Protein AF-A0A915EIB0-F1 (afdb_monomer)

Organism: NCBI:txid166011

Mean predicted aligned error: 16.12 Å

Solvent-accessible surface area (backbone atoms only — not comparable to full-atom values): 11330 Å² total; per-residue (Å²): 131,80,78,69,45,80,64,34,63,72,43,83,44,77,42,79,69,68,97,86,39,55,32,27,38,35,35,33,29,54,76,64,45,70,55,78,75,45,80,42,83,50,85,80,58,92,91,61,89,80,48,80,46,77,43,85,53,98,64,25,35,42,36,28,49,69,92,35,85,74,51,74,49,65,61,81,43,68,72,90,74,65,85,80,88,87,88,86,72,102,71,85,86,89,81,86,85,88,77,75,64,71,81,71,52,73,77,72,77,73,80,75,80,77,82,78,77,79,83,80,88,78,86,87,84,89,83,91,81,88,86,84,89,72,83,72,80,79,76,70,77,80,73,79,76,80,83,77,69,87,74,76,81,78,74,79,77,79,133

InterPro domains:
  IPR001079 Galectin, carbohydrate recognition domain [PF00337] (6-97)
  IPR001079 Galectin, carbohydrate recognition domain [PS51304] (1-99)
  IPR001079 Galectin, carbohydrate recognition domain [SM00276] (1-99)
  IPR001079 Galectin, carbohydrate recognition domain [SM00908] (3-98)
  IPR001079 Galectin, carbohydrate recognition domain [cd00070] (5-97)
  IPR013320 Concanavalin A-like lectin/glucanase domain superfamily [SSF49899] (5-103)
  IPR044156 Galectin-like [PTHR11346] (5-97)

Foldseek 3Di:
DPPQPDKAQWDWDQDDDDPRDGWTWIWIADSNDTDDIDIWGHPDDPPDDKDWDWDDDPFFTFTDINNHGTDTHGGPDPPLSDDDDDDDDDDDDPDDDDPPPVVSPDPDDDPDPDPPDDDDDDDDDDDDDDDDDDPDPPPDDPDDPPPPDPPPPPPDDDD

Secondary structure (DSSP, 8-state):
---PPPPEEEEEEEE--STT--EEEEEEEETTEE---EEEE----TT----EEEEE-SSEEEEEETTEEEEEEE-SS-GGG-------SS---------SGGGSS--PPPPP----------------------PPP--PPPPPPP-------------

Radius of gyration: 26.93 Å; Cα contacts (8 Å, |Δi|>4): 142; chains: 1; bounding box: 43×62×80 Å

Sequence (159 aa):
MELAGSDIALHFNPRFRHFSEHTIVLNTSRHGDWQTEERHKNKLSIGDTFCLRISLHHNHFLVELNDRHICHYQHRIPPNKITHLEIEGDVSVQRVKLINCEKYAYSTPAPVPTHRYAVSSTHVSSCTTCLHYSPAPTAYPPAPPPTYGIRCPFRAIPM

pLDDT: mean 72.55, std 26.23, range [29.11, 98.62]

Nearest PDB structures (foldseek):
  4bme-assembly2_B  TM=9.247E-01  e=4.580E-04  Homo sapiens
  5glt-assembly2_B  TM=9.113E-01  e=6.114E-04  Toxascaris leonina
  3vv1-assembly1_B  TM=9.121E-01  e=1.941E-03  Caenorhabditis elegans
  4b1m-assembly3_C  TM=7.794E-01  e=4.694E-01  Bacillus subtilis
  4qvs-assembly1_A-2  TM=3.758E-01  e=2.656E+00  Acetivibrio thermocellus ATCC 27405

Structure (mmCIF, N/CA/C/O backbone):
data_AF-A0A915EIB0-F1
#
_entry.id   AF-A0A915EIB0-F1
#
loop_
_atom_site.group_PDB
_at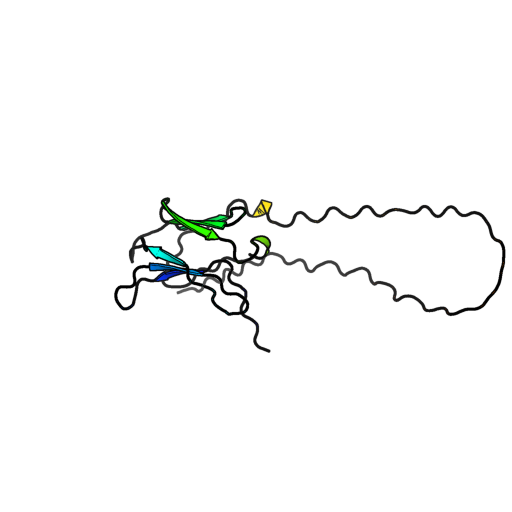om_site.id
_atom_site.type_symbol
_atom_site.label_atom_id
_atom_site.label_alt_id
_atom_site.label_comp_id
_atom_site.label_asym_id
_atom_site.label_entity_id
_atom_site.label_seq_id
_atom_site.pdbx_PDB_ins_code
_atom_site.Cartn_x
_atom_site.Cartn_y
_atom_site.Cartn_z
_atom_site.occupancy
_atom_site.B_iso_or_equiv
_atom_site.auth_seq_id
_atom_site.auth_comp_id
_atom_site.auth_asym_id
_atom_site.auth_atom_id
_atom_site.pdbx_PDB_model_num
ATOM 1 N N . MET A 1 1 ? 29.230 -10.070 -6.727 1.00 38.22 1 MET A N 1
ATOM 2 C CA . MET A 1 1 ? 27.961 -9.917 -7.463 1.00 38.22 1 MET A CA 1
ATOM 3 C C . MET A 1 1 ? 26.882 -9.770 -6.421 1.00 38.22 1 MET A C 1
ATOM 5 O O . MET A 1 1 ? 26.604 -10.721 -5.705 1.00 38.22 1 MET A O 1
ATOM 9 N N . GLU A 1 2 ? 26.421 -8.543 -6.245 1.00 39.75 2 GLU A N 1
ATOM 10 C CA . GLU A 1 2 ? 25.354 -8.179 -5.320 1.00 39.75 2 GLU A CA 1
ATOM 11 C C . GLU A 1 2 ? 24.088 -8.925 -5.751 1.00 39.75 2 GLU A C 1
ATOM 13 O O . GLU A 1 2 ? 23.727 -8.908 -6.930 1.00 39.75 2 GLU A O 1
ATOM 18 N N . LEU A 1 3 ? 23.479 -9.681 -4.839 1.00 44.56 3 LEU A N 1
ATOM 19 C CA . LEU A 1 3 ? 22.191 -10.317 -5.092 1.00 44.56 3 LEU A CA 1
ATOM 20 C C . LEU A 1 3 ? 21.186 -9.174 -5.233 1.00 44.56 3 LEU A C 1
ATOM 22 O O . LEU A 1 3 ? 20.784 -8.600 -4.226 1.00 44.56 3 LEU A O 1
ATOM 26 N N . ALA A 1 4 ? 20.863 -8.790 -6.470 1.00 48.56 4 ALA A N 1
ATOM 27 C CA . ALA A 1 4 ? 19.877 -7.755 -6.748 1.00 48.56 4 ALA A CA 1
ATOM 28 C C . ALA A 1 4 ? 18.621 -8.043 -5.916 1.00 48.56 4 ALA A C 1
ATOM 30 O O . ALA A 1 4 ? 18.032 -9.121 -6.040 1.00 48.56 4 ALA A O 1
ATOM 31 N N . GLY A 1 5 ? 18.273 -7.109 -5.025 1.00 60.84 5 GLY A N 1
ATOM 32 C CA . GLY A 1 5 ? 17.091 -7.221 -4.179 1.00 60.84 5 GLY A CA 1
ATOM 33 C C . GLY A 1 5 ? 15.870 -7.527 -5.041 1.00 60.84 5 GLY A C 1
ATOM 34 O O . GLY A 1 5 ? 15.724 -6.980 -6.137 1.00 60.84 5 GLY A O 1
ATOM 35 N N . SER A 1 6 ? 15.025 -8.449 -4.583 1.00 82.25 6 SER A N 1
ATOM 36 C CA . SER A 1 6 ? 13.800 -8.812 -5.291 1.00 82.25 6 SER A CA 1
ATOM 37 C C . SER A 1 6 ? 12.940 -7.575 -5.533 1.00 82.25 6 SER A C 1
ATOM 39 O O . SER A 1 6 ? 12.707 -6.796 -4.610 1.00 82.25 6 SER A O 1
ATOM 41 N N . ASP A 1 7 ? 12.456 -7.410 -6.764 1.00 93.75 7 ASP A N 1
ATOM 42 C CA . ASP A 1 7 ? 11.567 -6.307 -7.122 1.00 93.75 7 ASP A CA 1
ATOM 43 C C . ASP A 1 7 ? 10.327 -6.258 -6.208 1.00 93.75 7 ASP A C 1
ATOM 45 O O . ASP A 1 7 ? 9.688 -7.280 -5.944 1.00 93.75 7 ASP A O 1
ATOM 49 N N . ILE A 1 8 ? 9.930 -5.052 -5.797 1.00 96.25 8 ILE A N 1
ATOM 50 C CA . ILE A 1 8 ? 8.732 -4.808 -4.987 1.00 96.25 8 ILE A CA 1
ATOM 51 C C . ILE A 1 8 ? 7.696 -4.111 -5.861 1.00 96.25 8 ILE A C 1
ATOM 53 O O . ILE A 1 8 ? 7.824 -2.924 -6.159 1.00 96.25 8 ILE A O 1
ATOM 57 N N . ALA A 1 9 ? 6.647 -4.835 -6.262 1.00 97.12 9 ALA A N 1
ATOM 58 C CA . ALA A 1 9 ? 5.589 -4.289 -7.117 1.00 97.12 9 ALA A CA 1
ATOM 59 C C . ALA A 1 9 ? 4.778 -3.179 -6.431 1.00 97.12 9 ALA A C 1
ATOM 61 O O . ALA A 1 9 ? 4.480 -2.162 -7.058 1.00 97.12 9 ALA A O 1
ATOM 62 N N . LEU A 1 10 ? 4.460 -3.366 -5.149 1.00 98.06 10 LEU A N 1
ATOM 63 C CA . LEU A 1 10 ? 3.755 -2.407 -4.307 1.00 98.06 10 LEU A CA 1
ATOM 64 C C . LEU A 1 10 ? 4.312 -2.487 -2.884 1.00 98.06 10 LEU A C 1
ATOM 66 O O . LEU A 1 10 ? 4.166 -3.505 -2.214 1.00 98.06 10 LEU A O 1
ATOM 70 N N . HIS A 1 11 ? 4.909 -1.398 -2.421 1.00 98.06 11 HIS A N 1
ATOM 71 C CA . HIS A 1 11 ? 5.299 -1.183 -1.036 1.00 98.06 11 HIS A CA 1
ATOM 72 C C . HIS A 1 11 ? 4.289 -0.235 -0.391 1.00 98.06 11 HIS A C 1
ATOM 74 O O . HIS A 1 11 ? 4.233 0.935 -0.761 1.00 98.06 11 HIS A O 1
ATOM 80 N N . PHE A 1 12 ? 3.473 -0.739 0.537 1.00 97.94 12 PHE A N 1
ATOM 81 C CA . PHE A 1 12 ? 2.516 0.054 1.312 1.00 97.94 12 PHE A CA 1
ATOM 82 C C . PHE A 1 12 ? 3.136 0.401 2.667 1.00 97.94 12 PHE A C 1
ATOM 84 O O . PHE A 1 12 ? 3.299 -0.476 3.510 1.00 97.94 12 PHE A O 1
ATOM 91 N N . ASN A 1 13 ? 3.487 1.671 2.879 1.00 96.75 13 ASN A N 1
ATOM 92 C CA . ASN A 1 13 ? 4.262 2.109 4.038 1.00 96.75 13 ASN A CA 1
ATOM 93 C C . ASN A 1 13 ? 3.564 3.249 4.798 1.00 96.75 13 ASN A C 1
ATOM 95 O O . ASN A 1 13 ? 3.788 4.427 4.506 1.00 96.75 13 ASN A O 1
ATOM 99 N N . PRO A 1 14 ? 2.695 2.928 5.774 1.00 95.00 14 PRO A N 1
ATOM 100 C CA . PRO A 1 14 ? 2.187 3.909 6.721 1.00 95.00 14 PRO A CA 1
ATOM 101 C C . PRO A 1 14 ? 3.319 4.431 7.604 1.00 95.00 14 PRO A C 1
ATOM 103 O O . PRO A 1 14 ? 3.935 3.676 8.353 1.00 95.00 14 PRO A O 1
ATOM 106 N N . ARG A 1 15 ? 3.572 5.736 7.540 1.00 93.50 15 ARG A N 1
ATOM 107 C CA . ARG A 1 15 ? 4.542 6.431 8.387 1.00 93.50 15 ARG A CA 1
ATOM 108 C C . ARG A 1 15 ? 3.792 7.206 9.468 1.00 93.50 15 ARG A C 1
ATOM 110 O O . ARG A 1 15 ? 2.846 7.944 9.179 1.00 93.50 15 ARG A O 1
ATOM 117 N N . PHE A 1 16 ? 4.203 6.997 10.718 1.00 88.31 16 PHE A N 1
ATOM 118 C CA . PHE A 1 16 ? 3.622 7.635 11.907 1.00 88.31 16 PHE A CA 1
ATOM 119 C C . PHE A 1 16 ? 4.601 8.579 12.627 1.00 88.31 16 PHE A C 1
ATOM 121 O O . PHE A 1 16 ? 4.222 9.174 13.637 1.00 88.31 16 PHE A O 1
ATOM 128 N N . ARG A 1 17 ? 5.870 8.680 12.190 1.00 72.56 17 ARG A N 1
ATOM 129 C CA . ARG A 1 17 ? 6.925 9.362 12.959 1.00 72.56 17 ARG A CA 1
ATOM 130 C C . ARG A 1 17 ? 7.879 10.232 12.137 1.00 72.56 17 ARG A C 1
ATOM 132 O O . ARG A 1 17 ? 8.127 9.974 10.970 1.00 72.56 17 ARG A O 1
ATOM 139 N N . HIS A 1 18 ? 8.456 11.186 12.881 1.00 56.19 18 HIS A N 1
ATOM 140 C CA . HIS A 1 18 ? 9.267 12.362 12.532 1.00 56.19 18 HIS A CA 1
ATOM 141 C C . HIS A 1 18 ? 8.493 13.568 11.967 1.00 56.19 18 HIS A C 1
ATOM 143 O O . HIS A 1 18 ? 7.729 13.453 11.020 1.00 56.19 18 HIS A O 1
ATOM 149 N N . PHE A 1 19 ? 8.684 14.737 12.602 1.00 54.50 19 PHE A N 1
ATOM 150 C CA . PHE A 1 19 ? 8.178 16.056 12.180 1.00 54.50 19 PHE A CA 1
ATOM 151 C C . PHE A 1 19 ? 6.712 16.091 11.713 1.00 54.50 19 PHE A C 1
ATOM 153 O O . PHE A 1 19 ? 6.392 16.732 10.714 1.00 54.50 19 PHE A O 1
ATOM 160 N N . SER A 1 20 ? 5.811 15.436 12.452 1.00 69.44 20 SER A N 1
ATOM 161 C CA . SER A 1 20 ? 4.366 15.443 12.162 1.00 69.44 20 SER A CA 1
ATOM 162 C C . SER A 1 20 ? 3.951 14.643 10.918 1.00 69.44 20 SER A C 1
ATOM 164 O O . SER A 1 20 ? 2.836 14.824 10.427 1.00 69.44 20 SER A O 1
ATOM 166 N N . GLU A 1 21 ? 4.806 13.752 10.399 1.00 80.31 21 GLU A N 1
ATOM 167 C CA . GLU A 1 21 ? 4.431 12.903 9.268 1.00 80.31 21 GLU A CA 1
ATOM 168 C C . GLU A 1 21 ? 3.371 11.871 9.685 1.00 80.31 21 GLU A C 1
ATOM 170 O O . GLU A 1 21 ? 3.585 11.016 10.547 1.00 80.31 21 GLU A O 1
ATOM 175 N N . HIS A 1 22 ? 2.203 11.973 9.049 1.00 90.50 22 HIS A N 1
ATOM 176 C CA . HIS A 1 22 ? 1.075 11.063 9.213 1.00 90.50 22 HIS A CA 1
ATOM 177 C C . HIS A 1 22 ? 0.520 10.708 7.828 1.00 90.50 22 HIS A C 1
ATOM 179 O O . HIS A 1 22 ? -0.571 11.123 7.418 1.00 90.50 22 HIS A O 1
ATOM 185 N N . THR A 1 23 ? 1.329 9.960 7.079 1.00 94.44 23 THR A N 1
ATOM 186 C CA . THR A 1 23 ? 1.154 9.734 5.640 1.00 94.44 23 THR A CA 1
ATOM 187 C C . THR A 1 23 ? 1.331 8.255 5.319 1.00 94.44 23 THR A C 1
ATOM 189 O O . THR A 1 23 ? 2.187 7.582 5.884 1.00 94.44 23 THR A O 1
ATOM 192 N N . ILE A 1 24 ? 0.517 7.735 4.407 1.00 96.56 24 ILE A N 1
ATOM 193 C CA . ILE A 1 24 ? 0.753 6.446 3.758 1.00 96.56 24 ILE A CA 1
ATOM 194 C C . ILE A 1 24 ? 1.553 6.725 2.492 1.00 96.56 24 ILE A C 1
ATOM 196 O O . ILE A 1 24 ? 1.089 7.468 1.626 1.00 96.56 24 ILE A O 1
ATOM 200 N N . VAL A 1 25 ? 2.736 6.132 2.392 1.00 97.25 25 VAL A N 1
ATOM 201 C CA . VAL A 1 25 ? 3.583 6.202 1.202 1.00 97.25 25 VAL A CA 1
ATOM 202 C C . VAL A 1 25 ? 3.469 4.892 0.435 1.00 97.25 25 VAL A C 1
ATOM 204 O O . VAL A 1 25 ? 3.613 3.814 1.008 1.00 97.25 25 VAL A O 1
ATOM 207 N N . LEU A 1 26 ? 3.197 4.993 -0.862 1.00 98.50 26 LEU A N 1
ATOM 208 C CA . LEU A 1 26 ? 3.171 3.879 -1.796 1.00 98.50 26 LEU A CA 1
ATOM 209 C C . LEU A 1 26 ? 4.310 4.019 -2.792 1.00 98.50 26 LEU A C 1
ATOM 211 O O . LEU A 1 26 ? 4.532 5.097 -3.348 1.00 98.50 26 LEU A O 1
ATOM 215 N N . ASN A 1 27 ? 5.026 2.929 -3.043 1.00 98.50 27 ASN A N 1
ATOM 216 C CA . ASN A 1 27 ? 6.086 2.934 -4.040 1.00 98.50 27 ASN A CA 1
ATOM 217 C C . ASN A 1 27 ? 6.327 1.546 -4.647 1.00 98.50 27 ASN A C 1
ATOM 219 O O . ASN A 1 27 ? 5.806 0.539 -4.178 1.00 98.50 27 ASN A O 1
ATOM 223 N N . THR A 1 28 ? 7.153 1.510 -5.682 1.00 98.38 28 THR A N 1
ATOM 224 C CA . THR A 1 28 ? 7.707 0.309 -6.298 1.00 98.38 28 THR A CA 1
ATOM 225 C C . THR A 1 28 ? 9.222 0.386 -6.147 1.00 98.38 28 THR A C 1
ATOM 227 O O . THR A 1 28 ? 9.794 1.461 -6.335 1.00 98.38 28 THR A O 1
ATOM 230 N N . SER A 1 29 ? 9.870 -0.738 -5.850 1.00 97.12 29 SER A N 1
ATOM 231 C CA . SER A 1 29 ? 11.325 -0.879 -5.979 1.00 97.12 29 SER A CA 1
ATOM 232 C C . SER A 1 29 ? 11.628 -1.806 -7.150 1.00 97.12 29 SER A C 1
ATOM 234 O O . SER A 1 29 ? 11.028 -2.876 -7.262 1.00 97.12 29 SER A O 1
ATOM 236 N N . ARG A 1 30 ? 12.503 -1.378 -8.059 1.00 94.19 30 ARG A N 1
ATOM 237 C CA . ARG A 1 30 ? 12.933 -2.151 -9.232 1.00 94.19 30 ARG A CA 1
ATOM 238 C C . ARG A 1 30 ? 14.444 -2.232 -9.223 1.00 94.19 30 ARG A C 1
ATOM 240 O O . ARG A 1 30 ? 15.091 -1.194 -9.217 1.00 94.19 30 ARG A O 1
ATOM 247 N N . HIS A 1 31 ? 14.990 -3.442 -9.230 1.00 90.81 31 HIS A N 1
ATOM 248 C CA . HIS A 1 31 ? 16.434 -3.674 -9.142 1.00 90.81 31 HIS A CA 1
ATOM 249 C C . HIS A 1 31 ? 17.088 -3.003 -7.918 1.00 90.81 31 HIS A C 1
ATOM 251 O O . HIS A 1 31 ? 18.249 -2.618 -7.970 1.00 90.81 31 HIS A O 1
ATOM 257 N N . GLY A 1 32 ? 16.338 -2.862 -6.819 1.00 90.12 32 GLY A N 1
ATOM 258 C CA . GLY A 1 32 ? 16.773 -2.160 -5.608 1.00 90.12 32 GLY A CA 1
ATOM 259 C C . GLY A 1 32 ? 16.471 -0.657 -5.589 1.00 90.12 32 GLY A C 1
ATOM 260 O O . GLY A 1 32 ? 16.483 -0.065 -4.511 1.00 90.12 32 GLY A O 1
ATOM 261 N N . ASP A 1 33 ? 16.110 -0.051 -6.725 1.00 94.12 33 ASP A N 1
ATOM 262 C CA . ASP A 1 33 ? 15.851 1.385 -6.823 1.00 94.12 33 ASP A CA 1
ATOM 263 C C . ASP A 1 33 ? 14.377 1.735 -6.602 1.00 94.12 33 ASP A C 1
ATOM 265 O O . ASP A 1 33 ? 13.476 1.344 -7.362 1.00 94.12 33 ASP A O 1
ATOM 269 N N . TRP A 1 34 ? 14.138 2.560 -5.584 1.00 96.94 34 TRP A N 1
ATOM 270 C CA . TRP A 1 34 ? 12.835 3.156 -5.315 1.00 96.94 34 TRP A CA 1
ATOM 271 C C . TRP A 1 34 ? 12.423 4.124 -6.424 1.00 96.94 34 TRP A C 1
ATOM 273 O O . TRP A 1 34 ? 13.180 4.999 -6.836 1.00 96.94 34 TRP A O 1
ATOM 283 N N . GLN A 1 35 ? 11.188 3.975 -6.890 1.00 97.56 35 GLN A N 1
ATOM 284 C CA . GLN A 1 35 ? 10.598 4.836 -7.912 1.00 97.56 35 GLN A CA 1
ATOM 285 C C . GLN A 1 35 ? 9.950 6.085 -7.273 1.00 97.56 35 GLN A C 1
ATOM 287 O O . GLN A 1 35 ? 10.202 6.419 -6.115 1.00 97.56 35 GLN A O 1
ATOM 292 N N . THR A 1 36 ? 9.106 6.813 -8.009 1.00 98.00 36 THR A N 1
ATOM 293 C CA . THR A 1 36 ? 8.411 8.002 -7.483 1.00 98.00 36 THR A CA 1
ATOM 294 C C . THR A 1 36 ? 7.378 7.642 -6.409 1.00 98.00 36 THR A C 1
ATOM 296 O O . THR A 1 36 ? 6.482 6.834 -6.655 1.00 98.00 36 THR A O 1
ATOM 299 N N . GLU A 1 37 ? 7.457 8.266 -5.234 1.00 98.25 37 GLU A N 1
ATOM 300 C CA . GLU A 1 37 ? 6.488 8.062 -4.151 1.00 98.25 37 GLU A CA 1
ATOM 301 C C . GLU A 1 37 ? 5.086 8.587 -4.514 1.00 98.25 37 GLU A C 1
ATOM 303 O O . GLU A 1 37 ? 4.934 9.693 -5.033 1.00 98.25 37 GLU A O 1
ATOM 308 N N . GLU A 1 38 ? 4.050 7.827 -4.159 1.00 98.31 38 GLU A N 1
ATOM 309 C CA . GLU A 1 38 ? 2.665 8.300 -4.080 1.00 98.31 38 GLU A CA 1
ATOM 310 C C . GLU A 1 38 ? 2.276 8.441 -2.606 1.00 98.31 38 GLU A C 1
ATOM 312 O O . GLU A 1 38 ? 2.459 7.518 -1.812 1.00 98.31 38 GLU A O 1
ATOM 317 N N . ARG A 1 39 ? 1.782 9.617 -2.210 1.00 97.25 39 ARG A N 1
ATOM 318 C CA . ARG A 1 39 ? 1.530 9.961 -0.804 1.00 97.25 39 ARG A CA 1
ATOM 319 C C . ARG A 1 39 ? 0.043 10.184 -0.559 1.00 97.25 39 ARG A C 1
ATOM 321 O O . ARG A 1 39 ? -0.598 10.965 -1.259 1.00 97.25 39 ARG A O 1
ATOM 328 N N . HIS A 1 40 ? -0.490 9.542 0.475 1.00 96.69 40 HIS A N 1
ATOM 329 C CA . HIS A 1 40 ? -1.902 9.608 0.850 1.00 96.69 40 HIS A CA 1
ATOM 330 C C . HIS A 1 40 ? -2.075 9.895 2.340 1.00 96.69 40 HIS A C 1
ATOM 332 O O . HIS A 1 40 ? -1.219 9.571 3.161 1.00 96.69 40 HIS A O 1
ATOM 338 N N . LYS A 1 41 ? -3.223 10.467 2.715 1.00 93.62 41 LYS A N 1
ATOM 339 C CA . LYS A 1 41 ? -3.563 10.694 4.124 1.00 93.62 41 LYS A CA 1
ATOM 340 C C . LYS A 1 41 ? -3.602 9.364 4.881 1.00 93.62 41 LYS A C 1
ATOM 342 O O . LYS A 1 41 ? -4.355 8.466 4.499 1.00 93.62 41 LYS A O 1
ATOM 347 N N . ASN A 1 42 ? -2.848 9.269 5.975 1.00 93.44 42 ASN A N 1
ATOM 348 C CA . ASN A 1 42 ? -2.936 8.125 6.870 1.00 93.44 42 ASN A CA 1
ATOM 349 C C . ASN A 1 42 ? -4.229 8.211 7.705 1.00 93.44 42 ASN A C 1
ATOM 351 O O . ASN A 1 42 ? -4.624 9.285 8.159 1.00 93.44 42 ASN A O 1
ATOM 355 N N . LYS A 1 43 ? -4.938 7.084 7.812 1.00 89.88 43 LYS A N 1
ATOM 356 C CA . LYS A 1 43 ? -6.185 6.933 8.587 1.00 89.88 43 LYS A CA 1
ATOM 357 C C . LYS A 1 43 ? -6.042 5.880 9.693 1.00 89.88 43 LYS A C 1
ATOM 359 O O . LYS A 1 43 ? -7.041 5.496 10.290 1.00 89.88 43 LYS A O 1
ATOM 364 N N . LEU A 1 44 ? -4.833 5.364 9.895 1.00 92.94 44 LEU A N 1
ATOM 365 C CA . LEU A 1 44 ? -4.515 4.431 10.963 1.00 92.94 44 LEU A CA 1
ATOM 366 C C . LEU A 1 44 ? -4.204 5.194 12.249 1.00 92.94 44 LEU A C 1
ATOM 368 O O . LEU A 1 44 ? -3.592 6.261 12.205 1.00 92.94 44 LEU A O 1
ATOM 372 N N . SER A 1 45 ? -4.528 4.584 13.382 1.00 91.75 45 SER A N 1
ATOM 373 C CA . SER A 1 45 ? -4.082 5.025 14.703 1.00 91.75 45 SER A CA 1
ATOM 374 C C . SER A 1 45 ? -3.210 3.941 15.324 1.00 91.75 45 SER A C 1
ATOM 376 O O . SER A 1 45 ? -3.435 2.750 15.111 1.00 91.75 45 SER A O 1
ATOM 378 N N . ILE A 1 46 ? -2.226 4.348 16.122 1.00 90.88 46 ILE A N 1
ATOM 379 C CA . ILE A 1 46 ? -1.411 3.409 16.897 1.00 90.88 46 ILE A CA 1
ATOM 380 C C . ILE A 1 46 ? -2.311 2.726 17.936 1.00 90.88 46 ILE A C 1
ATOM 382 O O . ILE A 1 46 ? -3.020 3.406 18.672 1.00 90.88 46 ILE A O 1
ATOM 386 N N . GLY A 1 47 ? -2.262 1.394 17.996 1.00 92.12 47 GLY A N 1
ATOM 387 C CA . GLY A 1 47 ? -3.046 0.577 18.931 1.00 92.12 47 GLY A CA 1
ATOM 388 C C . GLY A 1 47 ? -4.411 0.118 18.405 1.00 92.12 47 GLY A C 1
ATOM 389 O O . GLY A 1 47 ? -4.958 -0.847 18.936 1.00 92.12 47 GLY A O 1
ATOM 390 N N . ASP A 1 48 ? -4.929 0.731 17.339 1.00 94.12 48 ASP A N 1
ATOM 391 C CA . ASP A 1 48 ? -6.207 0.336 16.743 1.00 94.12 48 ASP A CA 1
ATOM 392 C C . ASP A 1 48 ? -6.045 -0.866 15.800 1.00 94.12 48 ASP A C 1
ATOM 394 O O . ASP A 1 48 ? -5.057 -1.006 15.075 1.00 94.12 48 ASP A O 1
ATOM 398 N N . THR A 1 49 ? -7.065 -1.729 15.755 1.00 96.69 49 THR A N 1
ATOM 399 C CA . THR A 1 49 ? -7.150 -2.780 14.730 1.00 96.69 49 THR A CA 1
ATOM 400 C C . THR A 1 49 ? -7.557 -2.169 13.391 1.00 96.69 49 THR A C 1
ATOM 402 O O . THR A 1 49 ? -8.411 -1.285 13.334 1.00 96.69 49 THR A O 1
ATOM 405 N N . PHE A 1 50 ? -6.993 -2.676 12.296 1.00 96.75 50 PHE A N 1
ATOM 406 C CA . PHE A 1 50 ? -7.362 -2.258 10.949 1.00 96.75 50 PHE A CA 1
ATOM 407 C C . PHE A 1 50 ? -7.515 -3.444 9.995 1.00 96.75 50 PHE A C 1
ATOM 409 O O . PHE A 1 50 ? -6.973 -4.527 10.217 1.00 96.75 50 PHE A O 1
ATOM 416 N N . CYS A 1 51 ? -8.235 -3.220 8.897 1.00 97.19 51 CYS A N 1
ATOM 417 C CA . CYS A 1 51 ? -8.320 -4.140 7.772 1.00 97.19 51 CYS A CA 1
ATOM 418 C C . CYS A 1 51 ? -7.776 -3.463 6.512 1.00 97.19 51 CYS A C 1
ATOM 420 O O . CYS A 1 51 ? -8.365 -2.504 6.014 1.00 97.19 51 CYS A O 1
ATOM 422 N N . LEU A 1 52 ? -6.648 -3.963 6.005 1.00 97.88 52 LEU A N 1
ATOM 423 C CA . LEU A 1 52 ? -6.093 -3.572 4.713 1.00 97.88 52 LEU A CA 1
ATOM 424 C C . LEU A 1 52 ? -6.559 -4.569 3.650 1.00 97.88 52 LEU A C 1
ATOM 426 O O . LEU A 1 52 ? -6.328 -5.773 3.777 1.00 97.88 52 LEU A O 1
ATOM 430 N N . ARG A 1 53 ? -7.185 -4.064 2.588 1.00 97.81 53 ARG A N 1
ATOM 431 C CA . ARG A 1 53 ? -7.576 -4.850 1.420 1.00 97.81 53 ARG A CA 1
ATOM 432 C C . ARG A 1 53 ? -6.897 -4.290 0.179 1.00 97.81 53 ARG A C 1
ATOM 434 O O . ARG A 1 53 ? -7.035 -3.114 -0.143 1.00 97.81 53 ARG A O 1
ATOM 441 N N . ILE A 1 54 ? -6.172 -5.160 -0.515 1.00 97.69 54 ILE A N 1
ATOM 442 C CA . ILE A 1 54 ? -5.493 -4.854 -1.773 1.00 97.69 54 ILE A CA 1
ATOM 443 C C . ILE A 1 54 ? -6.121 -5.747 -2.836 1.00 97.69 54 ILE A C 1
ATOM 445 O O . ILE A 1 54 ? -5.995 -6.970 -2.778 1.00 97.69 54 ILE A O 1
ATOM 449 N N . SER A 1 55 ? -6.834 -5.141 -3.782 1.00 95.81 55 SER A N 1
ATOM 450 C CA . SER A 1 55 ? -7.522 -5.862 -4.854 1.00 95.81 55 SER A CA 1
ATOM 451 C C . SER A 1 55 ? -6.772 -5.668 -6.163 1.00 95.81 55 SER A C 1
ATOM 453 O O . SER A 1 55 ? -6.463 -4.541 -6.553 1.00 95.81 55 SER A O 1
ATOM 455 N N . LEU A 1 56 ? -6.474 -6.769 -6.850 1.00 94.12 56 LEU A N 1
ATOM 456 C CA . LEU A 1 56 ? -5.803 -6.726 -8.141 1.00 94.12 56 LEU A CA 1
ATOM 457 C C . LEU A 1 56 ? -6.819 -6.447 -9.256 1.00 94.12 56 LEU A C 1
ATOM 459 O O . LEU A 1 56 ? -7.681 -7.281 -9.530 1.00 94.12 56 LEU A O 1
ATOM 463 N N . HIS A 1 57 ? -6.687 -5.300 -9.920 1.00 94.00 57 HIS A N 1
ATOM 464 C CA . HIS A 1 57 ? -7.405 -4.975 -11.152 1.00 94.00 57 HIS A CA 1
ATOM 465 C C . HIS A 1 57 ? -6.468 -5.057 -12.362 1.00 94.00 57 HIS A C 1
ATOM 467 O O . HIS A 1 57 ? -5.256 -5.223 -12.225 1.00 94.00 57 HIS A O 1
ATOM 473 N N . HIS A 1 58 ? -7.034 -4.933 -13.566 1.00 90.38 58 HIS A N 1
ATOM 474 C CA . HIS A 1 58 ? -6.293 -5.049 -14.825 1.00 90.38 58 HIS A CA 1
ATOM 475 C C . HIS A 1 58 ? -5.100 -4.080 -14.925 1.00 90.38 58 HIS A C 1
ATOM 477 O O . HIS A 1 58 ? -4.020 -4.486 -15.338 1.00 90.38 58 HIS A O 1
ATOM 483 N N . ASN A 1 59 ? -5.283 -2.818 -14.528 1.00 93.69 59 ASN A N 1
ATOM 484 C CA . ASN A 1 59 ? -4.287 -1.750 -14.677 1.00 93.69 59 ASN A CA 1
ATOM 485 C C . ASN A 1 59 ? -3.754 -1.180 -13.349 1.00 93.69 59 ASN A C 1
ATOM 487 O O . ASN A 1 59 ? -2.782 -0.430 -13.365 1.00 93.69 59 ASN A O 1
ATOM 491 N N . HIS A 1 60 ? -4.349 -1.527 -12.205 1.00 97.81 60 HIS A N 1
ATOM 492 C CA . HIS A 1 60 ? -3.958 -0.977 -10.906 1.00 97.81 60 HIS A CA 1
ATOM 493 C C . HIS A 1 60 ? -4.233 -1.939 -9.743 1.00 97.81 60 HIS A C 1
ATOM 495 O O . HIS A 1 60 ? -4.974 -2.918 -9.874 1.00 97.81 60 HIS A O 1
ATOM 501 N N . PHE A 1 61 ? -3.667 -1.626 -8.581 1.00 98.31 61 PHE A N 1
ATOM 502 C CA . PHE A 1 61 ? -4.147 -2.113 -7.294 1.00 98.31 61 PHE A CA 1
ATOM 503 C C . PHE A 1 61 ? -5.177 -1.142 -6.731 1.00 98.31 61 PHE A C 1
ATOM 505 O O . PHE A 1 61 ? -4.903 0.052 -6.596 1.00 98.31 61 PHE A O 1
ATOM 512 N N . LEU A 1 62 ? -6.348 -1.653 -6.368 1.00 98.06 62 LEU A N 1
ATOM 513 C CA . LEU A 1 62 ? -7.298 -0.922 -5.539 1.00 98.06 62 LEU A CA 1
ATOM 514 C C . LEU A 1 62 ? -6.915 -1.145 -4.074 1.00 98.06 62 LEU A C 1
ATOM 516 O O . LEU A 1 62 ? -6.955 -2.278 -3.589 1.00 98.06 62 LEU A O 1
ATOM 520 N N . VAL A 1 63 ? -6.526 -0.065 -3.394 1.00 98.25 63 VAL A N 1
ATOM 521 C CA . VAL A 1 63 ? -6.096 -0.091 -1.993 1.00 98.25 63 VAL A CA 1
ATOM 522 C C . VAL A 1 63 ? -7.186 0.508 -1.116 1.00 98.25 63 VAL A C 1
ATOM 524 O O . VAL A 1 63 ? -7.594 1.661 -1.290 1.00 98.25 63 VAL A O 1
ATOM 527 N N . GLU A 1 64 ? -7.644 -0.278 -0.150 1.00 98.06 64 GLU A N 1
ATOM 528 C CA . GLU A 1 64 ? -8.707 0.081 0.780 1.00 98.06 64 GLU A CA 1
ATOM 529 C C . GLU A 1 64 ? -8.294 -0.217 2.216 1.00 98.06 64 GLU A C 1
ATOM 531 O O . GLU A 1 64 ? -7.687 -1.246 2.513 1.00 98.06 64 GLU A O 1
ATOM 536 N N . LEU A 1 65 ? -8.651 0.694 3.115 1.00 97.25 65 LEU A N 1
ATOM 537 C CA . LEU A 1 65 ? -8.350 0.607 4.532 1.00 97.25 65 LEU A CA 1
ATOM 538 C C . LEU A 1 65 ? -9.631 0.813 5.339 1.00 97.25 65 LEU A C 1
ATOM 540 O O . LEU A 1 65 ? -10.287 1.846 5.192 1.00 97.25 65 LEU A O 1
ATOM 544 N N . ASN A 1 66 ? -9.976 -0.157 6.188 1.00 95.94 66 ASN A N 1
ATOM 545 C CA . ASN A 1 66 ? -11.222 -0.184 6.963 1.00 95.94 66 ASN A CA 1
ATOM 546 C C . ASN A 1 66 ? -12.453 0.044 6.067 1.00 95.94 66 ASN A C 1
ATOM 548 O O . ASN A 1 66 ? -13.266 0.931 6.329 1.00 95.94 66 ASN A O 1
ATOM 552 N N . ASP A 1 67 ? -12.515 -0.699 4.955 1.00 95.12 67 ASP A N 1
ATOM 553 C CA . ASP A 1 67 ? -13.556 -0.619 3.916 1.00 95.12 67 ASP A CA 1
ATOM 554 C C . ASP A 1 67 ? -13.723 0.764 3.263 1.00 95.12 67 ASP A C 1
ATOM 556 O O . ASP A 1 67 ? -14.732 1.056 2.623 1.00 95.12 67 ASP A O 1
ATOM 560 N N . ARG A 1 68 ? -12.717 1.636 3.395 1.00 96.19 68 ARG A N 1
ATOM 561 C CA . ARG A 1 68 ? -12.682 2.947 2.745 1.00 96.19 68 ARG A CA 1
ATOM 562 C C . ARG A 1 68 ? -11.575 2.999 1.708 1.00 96.19 68 ARG A C 1
ATOM 564 O O . ARG A 1 68 ? -10.430 2.649 1.986 1.00 96.19 68 ARG A O 1
ATOM 571 N N . HIS A 1 69 ? -11.906 3.547 0.545 1.00 97.38 69 HIS A N 1
ATOM 572 C CA . HIS A 1 69 ? -10.951 3.808 -0.525 1.00 97.38 69 HIS A CA 1
ATOM 573 C C . HIS A 1 69 ? -9.777 4.688 -0.058 1.00 97.38 69 HIS A C 1
ATOM 575 O O . HIS A 1 69 ? -9.970 5.693 0.647 1.00 97.38 69 HIS A O 1
ATOM 581 N N . ILE A 1 70 ? -8.566 4.292 -0.459 1.00 97.44 70 ILE A N 1
ATOM 582 C CA . ILE A 1 70 ? -7.336 5.076 -0.324 1.00 97.44 70 ILE A CA 1
ATOM 583 C C . ILE A 1 70 ? -6.890 5.566 -1.700 1.00 97.44 70 ILE A C 1
ATOM 585 O O . ILE A 1 70 ? -6.793 6.779 -1.886 1.00 97.44 70 ILE A O 1
ATOM 589 N N . CYS A 1 71 ? -6.641 4.655 -2.646 1.00 98.31 71 CYS A N 1
ATOM 590 C CA . CYS A 1 71 ? -6.198 5.013 -3.995 1.00 98.31 71 CYS A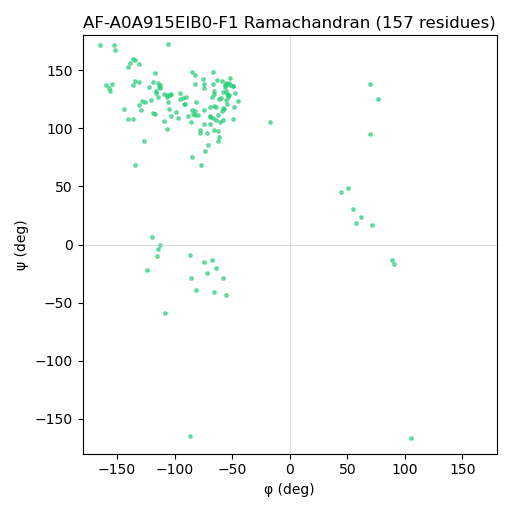 CA 1
ATOM 591 C C . CYS A 1 71 ? -6.327 3.868 -5.019 1.00 98.31 71 CYS A C 1
ATOM 593 O O . CYS A 1 71 ? -6.596 2.711 -4.673 1.00 98.31 71 CYS A O 1
ATOM 595 N N . HIS A 1 72 ? -6.098 4.214 -6.292 1.00 98.50 72 HIS A N 1
ATOM 596 C CA . HIS A 1 72 ? -5.795 3.287 -7.385 1.00 98.50 72 HIS A CA 1
ATOM 597 C C . HIS A 1 72 ? -4.306 3.402 -7.741 1.00 98.50 72 HIS A C 1
ATOM 599 O O . HIS A 1 72 ? -3.920 4.315 -8.472 1.00 98.50 72 HIS A O 1
ATOM 605 N N . TYR A 1 73 ? -3.479 2.483 -7.246 1.00 98.62 73 TYR A N 1
ATOM 606 C CA . TYR A 1 73 ? -2.040 2.487 -7.514 1.00 98.62 73 TYR A CA 1
ATOM 607 C C . TYR A 1 73 ? -1.748 1.790 -8.841 1.00 98.62 73 TYR A C 1
ATOM 609 O O . TYR A 1 73 ? -1.960 0.581 -8.962 1.00 98.62 73 TYR A O 1
ATOM 617 N N . GLN A 1 74 ? -1.299 2.534 -9.851 1.00 98.44 74 GLN A N 1
ATOM 618 C CA . GLN A 1 74 ? -1.072 1.977 -11.188 1.00 98.44 74 GLN A CA 1
ATOM 619 C C . GLN A 1 74 ? 0.021 0.905 -11.166 1.00 98.44 74 GLN A C 1
ATOM 621 O O . GLN A 1 74 ? 1.041 1.047 -10.489 1.00 98.44 74 GLN A O 1
ATOM 626 N N . HIS A 1 75 ? -0.167 -0.164 -11.943 1.00 96.62 75 HIS A N 1
ATOM 627 C CA . HIS A 1 75 ? 0.824 -1.233 -12.041 1.00 96.62 75 HIS A CA 1
ATOM 628 C C . HIS A 1 75 ? 2.111 -0.707 -12.650 1.00 96.62 75 HIS A C 1
ATOM 630 O O . HIS A 1 75 ? 2.204 -0.484 -13.855 1.00 96.62 75 HIS A O 1
ATOM 636 N N . ARG A 1 76 ? 3.140 -0.565 -11.817 1.00 97.44 76 ARG A N 1
ATOM 637 C CA . ARG A 1 76 ? 4.492 -0.316 -12.308 1.00 97.44 76 ARG A CA 1
ATOM 638 C C . ARG A 1 76 ? 5.183 -1.615 -12.649 1.00 97.44 76 ARG A C 1
ATOM 640 O O . ARG A 1 76 ? 5.995 -1.606 -13.550 1.00 97.44 76 ARG A O 1
ATOM 647 N N . ILE A 1 77 ? 4.868 -2.736 -12.003 1.00 94.62 77 ILE A N 1
ATOM 648 C CA . ILE A 1 77 ? 5.381 -4.074 -12.347 1.00 94.62 77 ILE A CA 1
ATOM 649 C C . ILE A 1 77 ? 4.215 -4.946 -12.828 1.00 94.62 77 ILE A C 1
ATOM 651 O O . ILE A 1 77 ? 3.143 -4.879 -12.227 1.00 94.62 77 ILE A O 1
ATOM 655 N N . PRO A 1 78 ? 4.396 -5.767 -13.883 1.00 93.00 78 PRO A N 1
ATOM 656 C CA . PRO A 1 78 ? 3.368 -6.697 -14.335 1.00 93.00 78 PRO A CA 1
ATOM 657 C C . PRO A 1 78 ? 2.866 -7.604 -13.197 1.00 93.00 78 PRO A C 1
ATOM 659 O O . PRO A 1 78 ? 3.684 -8.273 -12.559 1.00 93.00 78 PRO A O 1
ATOM 662 N N . PRO A 1 79 ? 1.544 -7.684 -12.954 1.00 89.69 79 PRO A N 1
ATOM 663 C CA . PRO A 1 79 ? 0.997 -8.455 -11.838 1.00 89.69 79 PRO A CA 1
ATOM 664 C C . PRO A 1 79 ? 1.369 -9.938 -11.823 1.00 89.69 79 PRO A C 1
ATOM 666 O O . PRO A 1 79 ? 1.489 -10.536 -10.761 1.00 89.69 79 PRO A O 1
ATOM 669 N N . ASN A 1 80 ? 1.598 -10.531 -12.995 1.00 88.31 80 ASN A N 1
ATOM 670 C CA . ASN A 1 80 ? 2.014 -11.927 -13.132 1.00 88.31 80 ASN A CA 1
ATOM 671 C C . ASN A 1 80 ? 3.427 -12.218 -12.591 1.00 88.31 80 ASN A C 1
ATOM 673 O O . ASN A 1 80 ? 3.782 -13.382 -12.442 1.00 88.31 80 ASN A O 1
ATOM 677 N N . LYS A 1 81 ? 4.237 -11.190 -12.302 1.00 90.50 81 LYS A N 1
ATOM 678 C CA . LYS A 1 81 ? 5.552 -11.346 -11.661 1.00 90.50 81 LYS A CA 1
ATOM 679 C C . LYS A 1 81 ? 5.480 -11.375 -10.132 1.00 90.50 81 LYS A C 1
ATOM 681 O O . LYS A 1 81 ? 6.484 -11.656 -9.482 1.00 90.50 81 LYS A O 1
ATOM 686 N N . ILE A 1 82 ? 4.322 -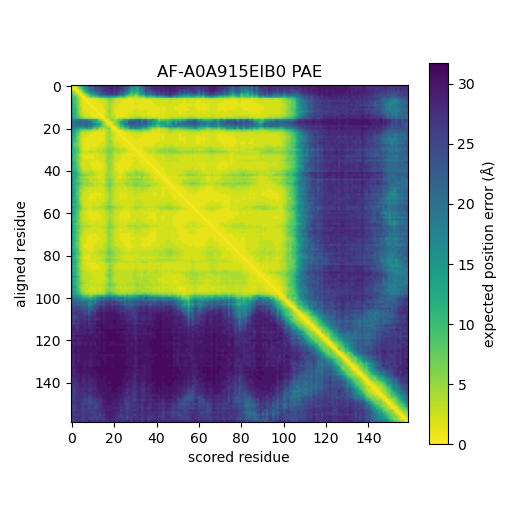11.074 -9.550 1.00 90.00 82 ILE A N 1
ATOM 687 C CA . ILE A 1 82 ? 4.145 -10.996 -8.101 1.00 90.00 82 ILE A CA 1
ATOM 688 C C . ILE A 1 82 ? 3.955 -12.404 -7.560 1.00 90.00 82 ILE A C 1
ATOM 690 O O . ILE A 1 82 ? 3.052 -13.126 -7.974 1.00 90.00 82 ILE A O 1
ATOM 694 N N . THR A 1 83 ? 4.820 -12.792 -6.632 1.00 89.69 83 THR A N 1
ATOM 695 C CA . THR A 1 83 ? 4.898 -14.172 -6.133 1.00 89.69 83 THR A CA 1
ATOM 696 C C . THR A 1 83 ? 4.735 -14.273 -4.622 1.00 89.69 83 THR A C 1
ATOM 698 O O . THR A 1 83 ? 4.350 -15.327 -4.125 1.00 89.69 83 THR A O 1
ATOM 701 N N . HIS A 1 84 ? 4.989 -13.186 -3.891 1.00 89.19 84 HIS A N 1
ATOM 702 C CA . HIS A 1 84 ? 5.030 -13.185 -2.433 1.00 89.19 84 HIS A CA 1
ATOM 703 C C . HIS A 1 84 ? 4.377 -11.917 -1.875 1.00 89.19 84 HIS A C 1
ATOM 705 O O . HIS A 1 84 ? 4.353 -10.873 -2.528 1.00 89.19 84 HIS A O 1
ATOM 711 N N . LEU A 1 85 ? 3.853 -12.036 -0.656 1.00 92.69 85 LEU A N 1
ATOM 712 C CA . LEU A 1 85 ? 3.421 -10.928 0.186 1.00 92.69 85 LEU A CA 1
ATOM 713 C C . LEU A 1 85 ? 4.339 -10.906 1.405 1.00 92.69 85 LEU A C 1
ATOM 715 O O . LEU A 1 85 ? 4.458 -11.915 2.098 1.00 92.69 85 LEU A O 1
ATOM 719 N N . GLU A 1 86 ? 4.937 -9.754 1.665 1.00 95.00 86 GLU A N 1
ATOM 720 C CA . GLU A 1 86 ? 5.754 -9.501 2.843 1.00 95.00 86 GLU A CA 1
ATOM 721 C C . GLU A 1 86 ? 5.044 -8.483 3.739 1.00 95.00 86 GLU A C 1
ATOM 723 O O . GLU A 1 86 ? 4.454 -7.516 3.252 1.00 95.00 86 GLU A O 1
ATOM 728 N N . ILE A 1 87 ? 5.053 -8.738 5.047 1.00 95.50 87 ILE A N 1
ATOM 729 C CA . ILE A 1 87 ? 4.498 -7.845 6.063 1.00 95.50 87 ILE A CA 1
ATOM 730 C C . ILE A 1 87 ? 5.588 -7.658 7.112 1.00 95.50 87 ILE A C 1
ATOM 732 O O . ILE A 1 87 ? 5.973 -8.616 7.778 1.00 95.50 87 ILE A O 1
ATOM 736 N N . GLU A 1 88 ? 6.061 -6.425 7.245 1.00 93.00 88 GLU A N 1
ATOM 737 C CA . GLU A 1 88 ? 7.144 -6.040 8.146 1.00 93.00 88 GLU A CA 1
ATOM 738 C C . GLU A 1 88 ? 6.770 -4.755 8.902 1.00 93.00 88 GLU A C 1
ATOM 740 O O . GLU A 1 88 ? 5.914 -3.981 8.458 1.00 93.00 88 GLU A O 1
ATOM 745 N N . GLY A 1 89 ? 7.423 -4.523 10.041 1.00 91.88 89 GLY A N 1
ATOM 746 C CA . GLY A 1 89 ? 7.284 -3.331 10.873 1.00 91.88 89 GLY A CA 1
ATOM 747 C C . GLY A 1 89 ? 6.485 -3.570 12.153 1.00 91.88 89 GLY A C 1
ATOM 748 O O . GLY A 1 89 ? 6.214 -4.706 12.545 1.00 91.88 89 GLY A O 1
ATOM 749 N N . ASP A 1 90 ? 6.098 -2.472 12.802 1.00 92.44 90 ASP A N 1
ATOM 750 C CA . ASP A 1 90 ? 5.396 -2.471 14.090 1.00 92.44 90 ASP A CA 1
ATOM 751 C C . ASP A 1 90 ? 3.903 -2.818 13.924 1.00 92.44 90 ASP A C 1
ATOM 753 O O . ASP A 1 90 ? 3.015 -1.980 14.095 1.00 92.44 90 ASP A O 1
ATOM 757 N N . VAL A 1 91 ? 3.611 -4.067 13.548 1.00 93.25 91 VAL A N 1
ATOM 758 C CA . VAL A 1 91 ? 2.250 -4.563 13.305 1.00 93.25 91 VAL A CA 1
ATOM 759 C C . VAL A 1 91 ? 2.031 -5.947 13.916 1.00 93.25 91 VAL A C 1
ATOM 761 O O . VAL A 1 91 ? 2.857 -6.846 13.794 1.00 93.25 91 VAL A O 1
ATOM 764 N N . SER A 1 92 ? 0.868 -6.146 14.541 1.00 95.38 92 SER A N 1
ATOM 765 C CA . SER A 1 92 ? 0.399 -7.469 14.964 1.00 95.38 92 SER A CA 1
ATOM 766 C C . SER A 1 92 ? -0.595 -8.017 13.939 1.00 95.38 92 SER A C 1
ATOM 768 O O . SER A 1 92 ? -1.679 -7.462 13.744 1.00 95.38 92 SER A O 1
ATOM 770 N N . VAL A 1 93 ? -0.223 -9.098 13.252 1.00 95.50 93 VAL A N 1
ATOM 771 C CA . VAL A 1 93 ? -1.043 -9.693 12.189 1.00 95.50 93 VAL A CA 1
ATOM 772 C C . VAL A 1 93 ? -2.009 -10.716 12.780 1.00 95.50 93 VAL A C 1
ATOM 774 O O . VAL A 1 93 ? -1.608 -11.801 13.188 1.00 95.50 93 VAL A O 1
ATOM 777 N N . GLN A 1 94 ? -3.303 -10.395 12.774 1.00 95.69 94 GLN A N 1
ATOM 778 C CA . GLN A 1 94 ? -4.342 -11.316 13.254 1.00 95.69 94 GLN A CA 1
ATOM 779 C C . GLN A 1 94 ? -4.738 -12.360 12.201 1.00 95.69 94 GLN A C 1
ATOM 781 O O . GLN A 1 94 ? -5.007 -13.514 12.526 1.00 95.69 94 GLN A O 1
ATOM 786 N N . ARG A 1 95 ? -4.825 -11.960 10.926 1.00 95.94 95 ARG A N 1
ATOM 787 C CA . ARG A 1 95 ? -5.262 -12.838 9.833 1.00 95.94 95 ARG A CA 1
ATOM 788 C C . ARG A 1 95 ? -4.794 -12.316 8.481 1.00 95.94 95 ARG A C 1
ATOM 790 O O . ARG A 1 95 ? -4.975 -11.142 8.179 1.00 95.94 95 ARG A O 1
ATOM 797 N N . VAL A 1 96 ? -4.322 -13.226 7.632 1.00 95.62 96 VAL A N 1
ATOM 798 C CA . VAL A 1 96 ? -4.086 -12.984 6.203 1.00 95.62 96 VAL A CA 1
ATOM 799 C C . VAL A 1 96 ? -5.014 -13.894 5.405 1.00 95.62 96 VAL A C 1
ATOM 801 O O . VAL A 1 96 ? -5.118 -15.085 5.694 1.00 95.62 96 VAL A O 1
ATOM 804 N N . LYS A 1 97 ? -5.717 -13.339 4.413 1.00 94.62 97 LYS A N 1
ATOM 805 C CA . LYS A 1 97 ? -6.581 -14.106 3.510 1.00 94.62 97 LYS A CA 1
ATOM 806 C C . LYS A 1 97 ? -6.274 -13.736 2.066 1.00 94.62 97 LYS A C 1
ATOM 808 O O . LYS A 1 97 ? -6.469 -12.594 1.666 1.00 94.62 97 LYS A O 1
ATOM 813 N N . LEU A 1 98 ? -5.861 -14.729 1.291 1.00 91.88 98 LEU A N 1
ATOM 814 C CA . LEU A 1 98 ? -5.736 -14.639 -0.157 1.00 91.88 98 LEU A CA 1
ATOM 815 C C . LEU A 1 98 ? -7.019 -15.189 -0.791 1.00 91.88 98 LEU A C 1
ATOM 817 O O . LEU A 1 98 ? -7.500 -16.253 -0.403 1.00 91.88 98 LEU A O 1
ATOM 821 N N . ILE A 1 99 ? -7.611 -14.446 -1.724 1.00 89.88 99 ILE A N 1
ATOM 822 C CA . ILE A 1 99 ? -8.874 -14.805 -2.384 1.00 89.88 99 ILE A CA 1
ATOM 823 C C . ILE A 1 99 ? -8.622 -14.856 -3.889 1.00 89.88 99 ILE A C 1
ATOM 825 O O . ILE A 1 99 ? -7.993 -13.956 -4.435 1.00 89.88 99 ILE A O 1
ATOM 829 N N . ASN A 1 100 ? -9.139 -15.887 -4.562 1.00 82.44 100 ASN A N 1
ATOM 830 C CA . ASN A 1 100 ? -9.039 -16.073 -6.015 1.00 82.44 100 ASN A CA 1
ATOM 831 C C . ASN A 1 100 ? -7.605 -16.224 -6.572 1.00 82.44 100 ASN A C 1
ATOM 833 O O . ASN A 1 100 ? -7.397 -16.005 -7.765 1.00 82.44 100 ASN A O 1
ATOM 837 N N . CYS A 1 101 ? -6.627 -16.649 -5.761 1.00 66.06 101 CYS A N 1
ATOM 838 C CA . CYS A 1 101 ? -5.258 -16.914 -6.236 1.00 66.06 101 CYS A CA 1
ATOM 839 C C . CYS A 1 101 ? -5.164 -18.067 -7.254 1.00 66.06 101 CYS A C 1
ATOM 841 O O . CYS A 1 101 ? -4.218 -18.112 -8.033 1.00 66.06 101 CYS A O 1
ATOM 843 N N . GLU A 1 102 ? -6.157 -18.957 -7.312 1.00 59.09 102 GLU A N 1
ATOM 844 C CA . GLU A 1 102 ? -6.172 -20.099 -8.237 1.00 59.09 102 GLU A CA 1
ATOM 845 C C . GLU A 1 102 ? -6.407 -19.699 -9.702 1.00 59.09 102 GLU A C 1
ATOM 847 O O . GLU A 1 102 ? -5.960 -20.396 -10.604 1.00 59.09 102 GLU A O 1
ATOM 852 N N . LYS A 1 103 ? -7.045 -18.550 -9.972 1.00 50.22 103 LYS A N 1
ATOM 853 C CA . LYS A 1 103 ? -7.295 -18.086 -11.353 1.00 50.22 103 LYS A CA 1
ATOM 854 C C . LYS A 1 103 ? -6.051 -17.533 -12.055 1.00 50.22 103 LYS A C 1
ATOM 856 O O . LYS A 1 103 ? -6.071 -17.361 -13.269 1.00 50.22 103 LYS A O 1
ATOM 861 N N . TYR A 1 104 ? -4.999 -17.238 -11.294 1.00 49.19 104 TYR A N 1
ATOM 862 C CA . TYR A 1 104 ? -3.720 -16.729 -11.798 1.00 49.19 104 TYR A CA 1
ATOM 863 C C . TYR A 1 104 ? -2.577 -17.734 -11.608 1.00 49.19 104 TYR A C 1
ATOM 865 O O . TYR A 1 104 ? -1.449 -17.465 -12.019 1.00 49.19 104 TYR A O 1
ATOM 873 N N . ALA A 1 105 ? -2.860 -18.903 -11.020 1.00 45.47 105 ALA A N 1
ATOM 874 C CA . ALA A 1 105 ? -1.974 -20.051 -11.095 1.00 45.47 105 ALA A CA 1
ATOM 875 C C . ALA A 1 105 ? -1.962 -20.513 -12.557 1.00 45.47 105 ALA A C 1
ATOM 877 O O . ALA A 1 105 ? -2.980 -20.963 -13.070 1.00 45.47 105 ALA A O 1
ATOM 878 N N . TYR A 1 106 ? -0.832 -20.288 -13.229 1.00 43.38 106 TYR A N 1
ATOM 879 C CA . TYR A 1 106 ? -0.533 -20.630 -14.618 1.00 43.38 106 TYR A CA 1
ATOM 880 C C . TYR A 1 106 ? -1.482 -21.674 -15.226 1.00 43.38 106 TYR A C 1
ATOM 882 O O . TYR A 1 106 ? -1.350 -22.870 -14.970 1.00 43.38 106 TYR A O 1
ATOM 890 N N . SER A 1 107 ? -2.395 -21.234 -16.096 1.00 41.28 107 SER A N 1
ATOM 891 C CA . SER A 1 107 ? -2.923 -22.118 -17.129 1.00 41.28 107 SER A CA 1
ATOM 892 C C . SER A 1 107 ? -1.716 -22.586 -17.936 1.00 41.28 107 SER A C 1
ATOM 894 O O . SER A 1 107 ? -1.090 -21.788 -18.638 1.00 41.28 107 SER A O 1
ATOM 896 N N . THR A 1 108 ? -1.332 -23.850 -17.760 1.00 44.19 108 THR A N 1
ATOM 897 C CA . THR A 1 108 ? -0.328 -24.505 -18.595 1.00 44.19 108 THR A CA 1
ATOM 898 C C . THR A 1 108 ? -0.672 -24.216 -20.057 1.00 44.19 108 THR A C 1
ATOM 900 O O . THR A 1 108 ? -1.835 -24.379 -20.442 1.00 44.19 108 THR A O 1
ATOM 903 N N . PRO A 1 109 ? 0.280 -23.751 -20.890 1.00 47.62 109 PRO A N 1
ATOM 904 C CA . PRO A 1 109 ? 0.039 -23.675 -22.321 1.00 47.62 109 PRO A CA 1
ATOM 905 C C . PRO A 1 109 ? -0.423 -25.056 -22.777 1.00 47.62 109 PRO A C 1
ATOM 907 O O . PRO A 1 109 ? 0.213 -26.057 -22.432 1.00 47.62 109 PRO A O 1
ATOM 910 N N . ALA A 1 110 ? -1.552 -25.118 -23.488 1.00 47.28 110 ALA A N 1
ATOM 911 C CA . ALA A 1 110 ? -2.037 -26.369 -24.050 1.00 47.28 110 ALA A CA 1
ATOM 912 C C . ALA A 1 110 ? -0.877 -27.060 -24.791 1.00 47.28 110 ALA A C 1
ATOM 914 O O . ALA A 1 110 ? -0.116 -26.369 -25.481 1.00 47.28 110 ALA A O 1
ATOM 915 N N . PRO A 1 111 ? -0.693 -28.383 -24.635 1.00 47.88 111 PRO A N 1
ATOM 916 C CA . PRO A 1 111 ? 0.360 -29.090 -25.345 1.00 47.88 111 PRO A CA 1
ATOM 917 C C . PRO A 1 111 ? 0.213 -28.806 -26.841 1.00 47.88 111 PRO A C 1
ATOM 919 O O . PRO A 1 111 ? -0.844 -29.042 -27.428 1.00 47.88 111 PRO A O 1
ATOM 922 N N . VAL A 1 112 ? 1.264 -28.234 -27.436 1.00 47.50 112 VAL A N 1
ATOM 923 C CA . VAL A 1 112 ? 1.307 -27.899 -28.862 1.00 47.50 112 VAL A CA 1
ATOM 924 C C . VAL A 1 112 ? 0.976 -29.170 -29.657 1.00 47.50 112 VAL A C 1
ATOM 926 O O . VAL A 1 112 ? 1.593 -30.207 -29.387 1.00 47.50 112 VAL A O 1
ATOM 929 N N . PRO A 1 113 ? 0.030 -29.142 -30.618 1.00 43.56 113 PRO A N 1
ATOM 930 C CA . PRO A 1 113 ? -0.279 -30.314 -31.423 1.00 43.56 113 PRO A CA 1
ATOM 931 C C . PRO A 1 113 ? 0.984 -30.750 -32.160 1.00 43.56 113 PRO A C 1
ATOM 933 O O . PRO A 1 113 ? 1.519 -30.023 -32.998 1.00 43.56 113 PRO A O 1
ATOM 936 N N . THR A 1 114 ? 1.489 -31.936 -31.837 1.00 47.16 114 THR A N 1
ATOM 937 C CA . THR A 1 114 ? 2.601 -32.535 -32.569 1.00 47.16 114 THR A CA 1
ATOM 938 C C . THR A 1 114 ? 2.064 -32.910 -33.945 1.00 47.16 114 THR A C 1
ATOM 940 O O . THR A 1 114 ? 1.317 -33.880 -34.081 1.00 47.16 114 THR A O 1
ATOM 943 N N . HIS A 1 115 ? 2.398 -32.121 -34.968 1.00 42.03 115 HIS A N 1
ATOM 944 C CA . HIS A 1 115 ? 2.102 -32.463 -36.355 1.00 42.03 115 HIS A CA 1
ATOM 945 C C . HIS A 1 115 ? 2.856 -33.760 -36.684 1.00 42.03 115 HIS A C 1
ATOM 947 O O . HIS A 1 115 ? 4.060 -33.756 -36.942 1.00 42.03 115 HIS A O 1
ATOM 953 N N . ARG A 1 116 ? 2.161 -34.900 -36.607 1.00 41.09 116 ARG A N 1
ATOM 954 C CA . ARG A 1 116 ? 2.685 -36.182 -37.079 1.00 41.09 116 ARG A CA 1
ATOM 955 C C . ARG A 1 116 ? 2.698 -36.123 -38.600 1.00 41.09 116 ARG A C 1
ATOM 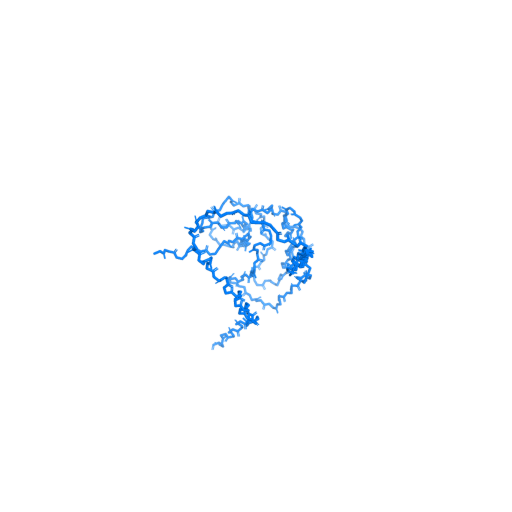957 O O . ARG A 1 116 ? 1.678 -36.368 -39.236 1.00 41.09 116 ARG A O 1
ATOM 964 N N . TYR A 1 117 ? 3.838 -35.786 -39.192 1.00 34.16 117 TYR A N 1
ATOM 965 C CA . TYR A 1 117 ? 4.042 -36.056 -40.609 1.00 34.16 117 TYR A CA 1
ATOM 966 C C . TYR A 1 117 ? 4.154 -37.574 -40.776 1.00 34.16 117 TYR A C 1
ATOM 968 O O . TYR A 1 117 ? 5.114 -38.191 -40.317 1.00 34.16 117 TYR A O 1
ATOM 976 N N . ALA A 1 118 ? 3.137 -38.187 -41.380 1.00 40.62 118 ALA A N 1
ATOM 977 C CA . ALA A 1 118 ? 3.220 -39.563 -41.837 1.00 40.62 118 ALA A CA 1
ATOM 978 C C . ALA A 1 118 ? 4.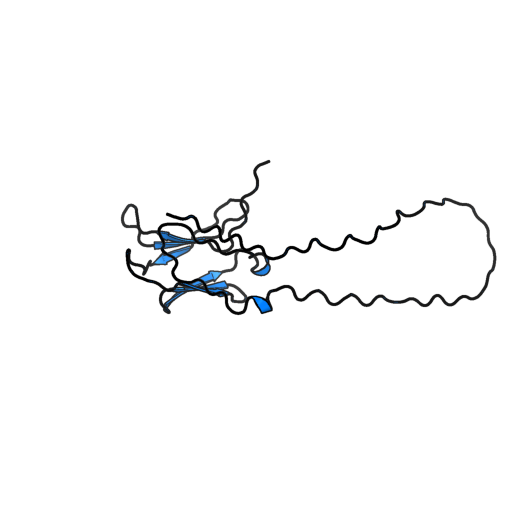194 -39.601 -43.022 1.00 40.62 118 ALA A C 1
ATOM 980 O O . ALA A 1 118 ? 3.907 -39.056 -44.087 1.00 40.62 118 ALA A O 1
ATOM 981 N N . VAL A 1 119 ? 5.363 -40.209 -42.829 1.00 36.03 119 VAL A N 1
ATOM 982 C CA . VAL A 1 119 ? 6.290 -40.476 -43.931 1.00 36.03 119 VAL A CA 1
ATOM 983 C C . VAL A 1 119 ? 5.709 -41.635 -44.736 1.00 36.03 119 VAL A C 1
ATOM 985 O O . VAL A 1 119 ? 5.744 -42.784 -44.301 1.00 36.03 119 VAL A O 1
ATOM 988 N N . SER A 1 120 ? 5.133 -41.324 -45.897 1.00 41.50 120 SER A N 1
ATOM 989 C CA . SER A 1 120 ? 4.779 -42.328 -46.898 1.00 41.50 120 SER A CA 1
ATOM 990 C C . SER A 1 120 ? 6.058 -42.792 -47.591 1.00 41.50 120 SER A C 1
ATOM 992 O O . SER A 1 120 ? 6.747 -42.003 -48.238 1.00 41.50 120 SER A O 1
ATOM 994 N N . SER A 1 121 ? 6.399 -44.067 -47.420 1.00 43.22 121 SER A N 1
ATOM 995 C CA . SER A 1 121 ? 7.508 -44.708 -48.122 1.00 43.22 121 SER A CA 1
ATOM 996 C C . SER A 1 121 ? 7.058 -45.083 -49.527 1.00 43.22 121 SER A C 1
ATOM 998 O O . SER A 1 121 ? 6.262 -46.004 -49.684 1.00 43.22 121 SER A O 1
ATOM 1000 N N . THR A 1 122 ? 7.592 -44.414 -50.551 1.00 39.19 122 THR A N 1
ATOM 1001 C CA . THR A 1 122 ? 7.737 -45.039 -51.870 1.00 39.19 122 THR A CA 1
ATOM 1002 C C . THR A 1 122 ? 9.061 -44.640 -52.516 1.00 39.19 122 THR A C 1
ATOM 1004 O O . THR A 1 122 ? 9.255 -43.524 -52.973 1.00 39.19 122 THR A O 1
ATOM 1007 N N . HIS A 1 123 ? 9.933 -45.642 -52.540 1.00 35.75 123 HIS A N 1
ATOM 1008 C CA . HIS A 1 123 ? 10.831 -46.023 -53.621 1.00 35.75 123 HIS A CA 1
ATOM 1009 C C . HIS A 1 123 ? 12.027 -45.140 -54.015 1.00 35.75 123 HIS A C 1
ATOM 1011 O O . HIS A 1 123 ? 12.008 -43.920 -54.111 1.00 35.75 123 HIS A O 1
ATOM 1017 N N . VAL A 1 124 ? 13.101 -45.885 -54.244 1.00 37.34 124 VAL A N 1
ATOM 1018 C CA . VAL A 1 124 ? 14.495 -45.506 -54.417 1.00 37.34 124 VAL A CA 1
ATOM 1019 C C . VAL A 1 124 ? 14.734 -45.066 -55.859 1.00 37.34 124 VAL A C 1
ATOM 1021 O O . VAL A 1 124 ? 14.301 -45.754 -56.781 1.00 37.34 124 VAL A O 1
ATOM 1024 N N . SER A 1 125 ? 15.501 -43.9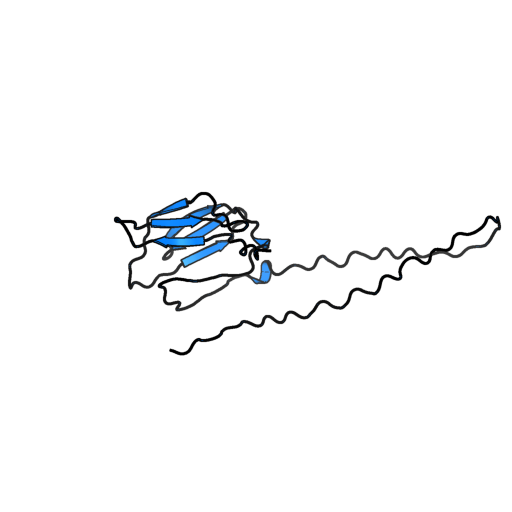95 -56.069 1.00 35.31 125 SER A N 1
ATOM 1025 C CA . SER A 1 125 ? 16.427 -43.965 -57.201 1.00 35.31 125 SER A CA 1
ATOM 1026 C C . SER A 1 125 ? 17.608 -43.035 -56.942 1.00 35.31 125 SER A C 1
ATOM 1028 O O . SER A 1 125 ? 17.495 -41.976 -56.332 1.00 35.31 125 SER A O 1
ATOM 1030 N N . SER A 1 126 ? 18.761 -43.533 -57.354 1.00 41.00 126 SER A N 1
ATOM 1031 C CA . SER A 1 126 ? 20.128 -43.172 -57.002 1.00 41.00 126 SER A CA 1
ATOM 1032 C C . SER A 1 126 ? 20.633 -41.869 -57.621 1.00 41.00 126 SER A C 1
ATOM 1034 O O . SER A 1 126 ? 20.530 -41.696 -58.833 1.00 41.00 126 SER A O 1
ATOM 1036 N N . CYS A 1 127 ? 21.344 -41.050 -56.839 1.00 29.11 127 CYS A N 1
ATOM 1037 C CA . CYS A 1 127 ? 22.525 -40.338 -57.333 1.00 29.11 127 CYS A CA 1
ATOM 1038 C C . CYS A 1 127 ? 23.464 -39.969 -56.174 1.00 29.11 127 CYS A C 1
ATOM 1040 O O . CYS A 1 127 ? 23.039 -39.474 -55.132 1.00 29.11 127 CY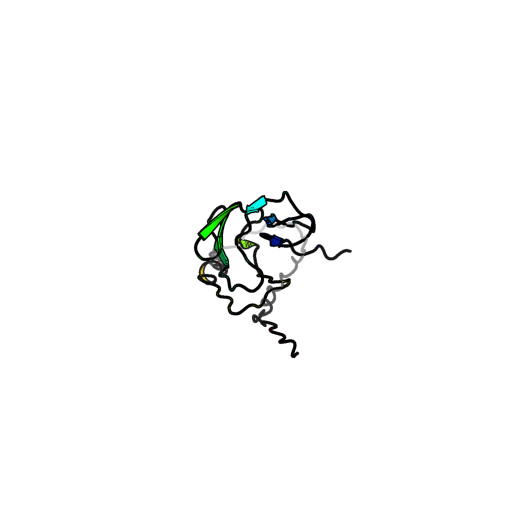S A O 1
ATOM 1042 N N . THR A 1 128 ? 24.742 -40.268 -56.372 1.00 43.97 128 THR A N 1
ATO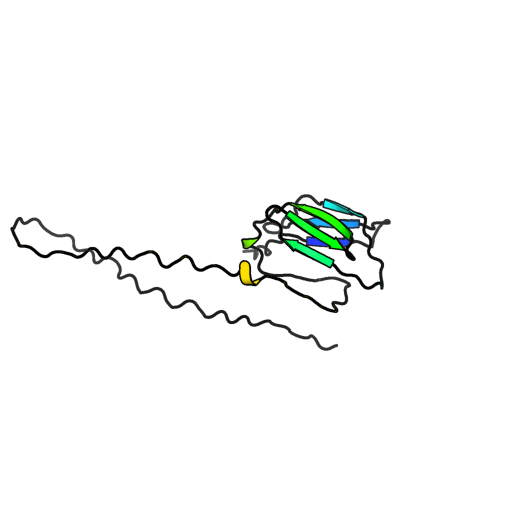M 1043 C CA . THR A 1 128 ? 25.828 -40.257 -55.395 1.00 43.97 128 THR A CA 1
ATOM 1044 C C . THR A 1 128 ? 26.546 -38.910 -55.392 1.00 43.97 128 THR A C 1
ATOM 1046 O O . THR A 1 128 ? 27.079 -38.504 -56.421 1.00 43.97 128 THR A O 1
ATOM 1049 N N . THR A 1 129 ? 26.663 -38.258 -54.232 1.00 41.00 129 THR A N 1
ATOM 1050 C CA . THR A 1 129 ? 27.895 -37.541 -53.843 1.00 41.00 129 THR A CA 1
ATOM 1051 C C . THR A 1 129 ? 27.993 -37.373 -52.317 1.00 41.00 129 THR A C 1
ATOM 1053 O O . THR A 1 129 ? 27.030 -37.077 -51.618 1.00 41.00 129 THR A O 1
ATOM 1056 N N . CYS A 1 130 ? 29.199 -37.667 -51.843 1.00 34.88 130 CYS A N 1
ATOM 1057 C CA . CYS A 1 130 ? 29.788 -37.783 -50.504 1.00 34.88 130 CYS A CA 1
ATOM 1058 C C . CYS A 1 130 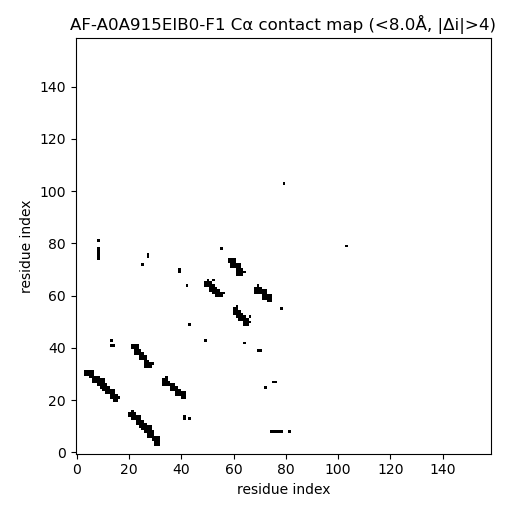? 29.435 -36.654 -49.503 1.00 34.88 130 CYS A C 1
ATOM 1060 O O . CYS A 1 130 ? 29.591 -35.479 -49.802 1.00 34.88 130 CYS A O 1
ATOM 1062 N N . LEU A 1 131 ? 28.862 -36.985 -48.337 1.00 37.03 131 LEU A N 1
ATOM 1063 C CA . LEU A 1 131 ? 29.511 -37.212 -47.023 1.00 37.03 131 LEU A CA 1
ATOM 1064 C C . LEU A 1 131 ? 30.105 -35.967 -46.320 1.00 37.03 131 LEU A C 1
ATOM 1066 O O . LEU A 1 131 ? 31.288 -35.677 -46.446 1.00 37.03 131 LEU A O 1
ATOM 1070 N N . HIS A 1 132 ? 29.316 -35.370 -45.418 1.00 31.77 132 HIS A N 1
ATOM 1071 C CA . HIS A 1 132 ? 29.780 -35.083 -44.054 1.00 31.77 132 HIS A CA 1
ATOM 1072 C C . HIS A 1 132 ? 28.673 -35.453 -43.061 1.00 31.77 132 HIS A C 1
ATOM 1074 O O . HIS A 1 132 ? 27.622 -34.819 -42.990 1.00 31.77 132 HIS A O 1
ATOM 1080 N N . TYR A 1 133 ? 28.911 -36.538 -42.330 1.00 33.91 133 TYR A N 1
ATOM 1081 C CA . TYR A 1 133 ? 28.078 -37.004 -41.234 1.00 33.91 133 TYR A CA 1
ATOM 1082 C C . TYR A 1 133 ? 28.526 -36.280 -39.962 1.00 33.91 133 TYR A C 1
ATOM 1084 O O . TYR A 1 133 ? 29.575 -36.600 -39.408 1.00 33.91 133 TYR A O 1
ATOM 1092 N N . SER A 1 134 ? 27.735 -35.314 -39.506 1.00 35.09 134 SER A N 1
ATOM 1093 C CA . SER A 1 134 ? 27.779 -34.851 -38.119 1.00 35.09 134 SER A CA 1
ATOM 1094 C C . SER A 1 134 ? 26.555 -35.429 -37.417 1.00 35.09 134 SER A C 1
ATOM 1096 O O . SER A 1 134 ? 25.438 -35.085 -37.814 1.00 35.09 134 SER A O 1
ATOM 1098 N N . PRO A 1 135 ? 26.697 -36.297 -36.400 1.00 41.03 135 PRO A N 1
ATOM 1099 C CA . PRO A 1 135 ? 25.558 -36.631 -35.566 1.00 41.03 135 PRO A CA 1
ATOM 1100 C C . PRO A 1 135 ? 25.125 -35.349 -34.848 1.00 41.03 135 PRO A C 1
ATOM 1102 O O . PRO A 1 135 ? 25.901 -34.743 -34.107 1.00 41.03 135 PRO A O 1
ATOM 1105 N N . ALA A 1 136 ? 23.894 -34.907 -35.109 1.00 44.00 136 ALA A N 1
ATOM 1106 C CA . ALA A 1 136 ? 23.256 -33.871 -34.309 1.00 44.00 136 ALA A CA 1
ATOM 1107 C C . ALA A 1 136 ? 23.314 -34.299 -32.831 1.00 44.00 136 ALA A C 1
ATOM 1109 O O . ALA A 1 136 ? 23.111 -35.486 -32.553 1.00 44.00 136 ALA A O 1
ATOM 1110 N N . PRO A 1 137 ? 23.595 -33.388 -31.880 1.00 43.03 137 PRO A N 1
ATOM 1111 C CA . PRO A 1 137 ? 23.569 -33.741 -30.471 1.00 43.03 137 PRO A CA 1
ATOM 1112 C C . PRO A 1 137 ? 22.177 -34.284 -30.158 1.00 43.03 137 PRO A C 1
ATOM 1114 O O . PRO A 1 137 ? 21.173 -33.588 -30.312 1.00 43.03 137 PRO A O 1
ATOM 1117 N N . THR A 1 138 ? 22.127 -35.556 -29.771 1.00 44.53 138 THR A N 1
ATOM 1118 C CA . THR A 1 138 ? 20.948 -36.195 -29.202 1.00 44.53 138 THR A CA 1
ATOM 1119 C C . THR A 1 138 ? 20.435 -35.288 -28.094 1.00 44.53 138 THR A C 1
ATOM 1121 O O . THR A 1 138 ? 21.075 -35.153 -27.050 1.00 44.53 138 THR A O 1
ATOM 1124 N N . ALA A 1 139 ? 19.310 -34.622 -28.347 1.00 42.88 139 ALA A N 1
ATOM 1125 C CA . ALA A 1 139 ? 18.583 -33.901 -27.327 1.00 42.88 139 ALA A CA 1
ATOM 1126 C C . ALA A 1 139 ? 18.185 -34.935 -26.270 1.00 42.88 139 ALA A C 1
ATOM 1128 O O . ALA A 1 139 ? 17.311 -35.771 -26.504 1.00 42.88 139 ALA A O 1
ATOM 1129 N N . TYR A 1 140 ? 18.874 -34.921 -25.129 1.00 41.75 140 TYR A N 1
ATOM 1130 C CA . TYR A 1 140 ? 18.368 -35.567 -23.927 1.00 41.75 140 TYR A CA 1
ATOM 1131 C C . TYR A 1 140 ? 16.921 -35.094 -23.724 1.00 41.75 140 TYR A C 1
ATOM 1133 O O . TYR A 1 140 ? 16.659 -33.896 -23.887 1.00 41.75 140 TYR A O 1
ATOM 1141 N N . PRO A 1 141 ? 15.968 -35.981 -23.386 1.00 53.66 141 PRO A N 1
ATOM 1142 C CA . PRO A 1 141 ? 14.663 -35.507 -22.951 1.00 53.66 141 PRO A CA 1
ATOM 1143 C C . PRO A 1 141 ? 14.877 -34.559 -21.758 1.00 53.66 141 PRO A C 1
ATOM 1145 O O . PRO A 1 141 ? 15.727 -34.850 -20.907 1.00 53.66 141 PRO A O 1
ATOM 1148 N N . PRO A 1 142 ? 14.172 -33.415 -21.687 1.00 49.66 142 PRO A N 1
ATOM 1149 C CA . PRO A 1 142 ? 14.309 -32.523 -20.547 1.00 49.66 142 PRO A CA 1
ATOM 1150 C C . PRO A 1 142 ? 13.956 -33.297 -19.274 1.00 49.66 142 PRO A C 1
ATOM 1152 O O . PRO A 1 142 ? 12.942 -33.998 -19.226 1.00 49.66 142 PRO A O 1
ATOM 1155 N N . ALA A 1 143 ? 14.820 -33.194 -18.262 1.00 46.78 143 ALA A N 1
ATOM 1156 C CA . ALA A 1 143 ? 14.565 -33.766 -16.947 1.00 46.78 143 ALA A CA 1
ATOM 1157 C C . ALA A 1 143 ? 13.187 -33.298 -16.438 1.00 46.78 143 ALA A C 1
ATOM 1159 O O . ALA A 1 143 ? 12.813 -32.145 -16.686 1.00 46.78 143 ALA A O 1
ATOM 1160 N N . PRO A 1 144 ? 12.419 -34.154 -15.737 1.00 45.44 144 PRO A N 1
ATOM 1161 C CA . PRO A 1 144 ? 11.170 -33.716 -15.130 1.00 45.44 144 PRO A CA 1
ATOM 1162 C C . PRO A 1 144 ? 11.454 -32.517 -14.211 1.00 45.44 144 PRO A C 1
ATOM 1164 O O . PRO A 1 144 ? 12.476 -32.516 -13.516 1.00 45.44 144 PRO A O 1
ATOM 1167 N N . PRO A 1 145 ? 10.595 -31.481 -14.212 1.00 46.56 145 PRO A N 1
ATOM 1168 C CA . PRO A 1 145 ? 10.818 -30.314 -13.376 1.00 46.56 145 PRO A CA 1
ATOM 1169 C C . PRO A 1 145 ? 10.877 -30.745 -11.904 1.00 46.56 145 PRO A C 1
ATOM 1171 O O . PRO A 1 145 ? 10.100 -31.618 -11.498 1.00 46.56 145 PRO A O 1
ATOM 1174 N N . PRO A 1 146 ? 11.770 -30.156 -11.087 1.00 40.12 146 PRO A N 1
ATOM 1175 C CA . PRO A 1 146 ? 11.753 -30.394 -9.654 1.00 40.12 146 PRO A CA 1
ATOM 1176 C C . PRO A 1 146 ? 10.359 -30.049 -9.130 1.00 40.12 146 PRO A C 1
ATOM 1178 O O . PRO A 1 146 ? 9.846 -28.949 -9.345 1.00 40.12 146 PRO A O 1
ATOM 1181 N N . THR A 1 147 ? 9.727 -31.005 -8.456 1.00 40.62 147 THR A N 1
ATOM 1182 C CA . THR A 1 147 ? 8.512 -30.764 -7.686 1.00 40.62 147 THR A CA 1
ATOM 1183 C C . THR A 1 147 ? 8.847 -29.763 -6.587 1.00 40.62 147 THR A C 1
ATOM 1185 O O . THR A 1 147 ? 9.287 -30.144 -5.501 1.00 40.62 147 THR A O 1
ATOM 1188 N N . TYR A 1 148 ? 8.651 -28.475 -6.858 1.00 40.22 148 TYR A N 1
ATOM 1189 C CA . TYR A 1 148 ? 8.603 -27.455 -5.823 1.00 40.22 148 TYR A CA 1
ATOM 1190 C C . TYR A 1 148 ? 7.268 -27.609 -5.105 1.00 40.22 148 TYR A C 1
ATOM 1192 O O . TYR A 1 148 ? 6.287 -26.924 -5.384 1.00 40.22 148 TYR A O 1
ATOM 1200 N N . GLY A 1 149 ? 7.223 -28.577 -4.188 1.00 35.06 149 GLY A N 1
ATOM 1201 C CA . GLY A 1 149 ? 6.222 -28.563 -3.139 1.00 35.06 149 GLY A CA 1
ATOM 1202 C C . GLY A 1 149 ? 6.304 -27.208 -2.448 1.00 35.06 149 GLY A C 1
ATOM 1203 O O . GLY A 1 149 ? 7.395 -26.770 -2.073 1.00 35.06 149 GLY A O 1
ATOM 1204 N N . ILE A 1 150 ? 5.162 -26.538 -2.315 1.00 37.22 150 ILE A N 1
ATOM 1205 C CA . ILE A 1 150 ? 5.027 -25.313 -1.533 1.00 37.22 150 ILE A CA 1
ATOM 1206 C C . ILE A 1 150 ? 5.357 -25.686 -0.085 1.00 37.22 150 ILE A C 1
ATOM 1208 O O . ILE A 1 150 ? 4.499 -26.105 0.688 1.00 37.22 150 ILE A O 1
ATOM 1212 N N . ARG A 1 151 ? 6.634 -25.598 0.287 1.00 32.38 151 ARG A N 1
ATOM 1213 C CA . ARG A 1 151 ? 7.022 -25.523 1.688 1.00 32.38 151 ARG A CA 1
ATOM 1214 C C . ARG A 1 151 ? 6.751 -24.090 2.097 1.00 32.38 151 ARG A C 1
ATOM 1216 O O . ARG A 1 151 ? 7.562 -23.220 1.816 1.00 32.38 151 ARG A O 1
ATOM 1223 N N . CYS A 1 152 ? 5.618 -23.853 2.745 1.00 35.62 152 CYS A N 1
ATOM 1224 C CA . CYS A 1 152 ? 5.451 -22.674 3.582 1.00 35.62 152 CYS A CA 1
ATOM 1225 C C . CYS A 1 152 ? 6.478 -22.781 4.721 1.00 35.62 152 CYS A C 1
ATOM 1227 O O . CYS A 1 152 ? 6.317 -23.668 5.566 1.00 35.62 152 CYS A O 1
ATOM 1229 N N . PRO A 1 153 ? 7.522 -21.940 4.808 1.00 37.19 153 PRO A N 1
ATOM 1230 C CA . PRO A 1 153 ? 8.313 -21.876 6.015 1.00 37.19 153 PRO A CA 1
ATOM 1231 C C . PRO A 1 153 ? 7.590 -20.908 6.953 1.00 37.19 153 PRO A C 1
ATOM 1233 O O . PRO A 1 153 ? 8.016 -19.775 7.142 1.00 37.19 153 PRO A O 1
ATOM 1236 N N . PHE A 1 154 ? 6.484 -21.340 7.562 1.00 39.59 154 PHE A N 1
ATOM 1237 C CA . PHE A 1 154 ? 6.093 -20.732 8.830 1.00 39.59 154 PHE A CA 1
ATOM 1238 C C . PHE A 1 154 ? 7.110 -21.216 9.866 1.00 39.59 154 PHE A C 1
ATOM 1240 O O . PHE A 1 154 ? 6.906 -22.227 10.534 1.00 39.59 154 PHE A O 1
ATOM 1247 N N . ARG A 1 155 ? 8.250 -20.526 9.976 1.00 34.38 155 ARG A N 1
ATOM 1248 C CA . ARG A 1 155 ? 9.017 -20.558 11.220 1.00 34.38 155 ARG A CA 1
ATOM 1249 C C . ARG A 1 155 ? 8.298 -19.623 12.178 1.00 34.38 155 ARG A C 1
ATOM 1251 O O . ARG A 1 155 ? 8.488 -18.414 12.131 1.00 34.38 155 ARG A O 1
ATOM 1258 N N . ALA A 1 156 ? 7.446 -20.197 13.021 1.00 32.16 156 ALA A N 1
ATOM 1259 C CA . ALA A 1 156 ? 7.090 -19.546 14.268 1.00 32.16 156 ALA A CA 1
ATOM 1260 C C . ALA A 1 156 ? 8.397 -19.315 15.039 1.00 32.16 156 ALA A C 1
ATOM 1262 O O . ALA A 1 156 ? 9.115 -20.271 15.336 1.00 32.16 156 ALA A O 1
ATOM 1263 N N . ILE A 1 157 ? 8.737 -18.055 15.293 1.00 36.84 157 ILE A N 1
ATOM 1264 C CA . ILE A 1 157 ? 9.736 -17.703 16.297 1.00 36.84 157 ILE A CA 1
ATOM 1265 C C . ILE A 1 157 ? 8.970 -17.724 17.630 1.00 36.84 157 ILE A C 1
ATOM 1267 O O . ILE A 1 157 ? 8.043 -16.925 17.777 1.00 36.84 157 ILE A O 1
ATOM 1271 N N . PRO A 1 158 ? 9.236 -18.667 18.555 1.00 32.09 158 PRO A N 1
ATOM 1272 C CA . PRO A 1 158 ? 8.693 -18.571 19.904 1.00 32.09 158 PRO A CA 1
ATOM 1273 C C . PRO A 1 158 ? 9.321 -17.370 20.628 1.00 32.09 158 PRO A C 1
ATOM 1275 O O . PRO A 1 158 ? 10.461 -17.011 20.331 1.00 32.09 158 PRO A O 1
ATOM 1278 N N . MET A 1 159 ? 8.531 -16.765 21.522 1.00 39.47 159 MET A N 1
ATOM 1279 C CA . MET A 1 159 ? 8.883 -15.602 22.353 1.00 39.47 159 MET A CA 1
ATOM 1280 C C . MET A 1 159 ? 10.221 -15.743 23.080 1.00 39.47 159 MET A C 1
ATOM 1282 O O . MET A 1 159 ? 10.520 -16.867 23.542 1.00 39.47 159 MET A O 1
#